Protein AF-A0A924D8Y4-F1 (afdb_monomer_lite)

pLDDT: mean 81.12, std 14.34, range [48.22, 97.06]

Sequence (80 aa):
MSLQQLLEIAPPLPSPIDAGRAEQWKVVEAALKTQLPSDYKNLVSNYGVGYFGNYVTVLNPFYPEHQYPSILALYKKSYD

Secondary structure (DSSP, 8-state):
--HHHHHHHSPPPSS-TT---HHHHHHHHHHHTSPPPHHHHHHHHHH-SEEETTTEEE--TTS-TTTSS-HHHHHHHTT-

Structure (mmCIF, N/CA/C/O backbone):
data_AF-A0A924D8Y4-F1
#
_entry.id   AF-A0A924D8Y4-F1
#
loop_
_atom_site.group_PDB
_atom_site.id
_atom_site.type_symbol
_atom_site.label_atom_id
_atom_site.label_alt_id
_atom_site.label_comp_id
_atom_site.label_asym_id
_atom_site.label_entity_id
_atom_site.label_seq_id
_atom_site.pdbx_PDB_ins_code
_atom_site.Cartn_x
_atom_site.Cartn_y
_atom_site.Cartn_z
_atom_site.occupancy
_atom_site.B_iso_or_equiv
_atom_site.auth_seq_id
_atom_site.auth_comp_id
_atom_site.auth_asym_id
_atom_site.auth_atom_id
_atom_site.pdbx_PDB_model_num
ATOM 1 N N . MET A 1 1 ? -11.401 -13.834 -5.864 1.00 64.19 1 MET A N 1
ATOM 2 C CA . MET A 1 1 ? -9.985 -14.017 -6.237 1.00 64.19 1 MET A CA 1
ATOM 3 C C . MET A 1 1 ? -9.149 -13.723 -5.007 1.00 64.19 1 MET A C 1
ATOM 5 O O . MET A 1 1 ? -9.372 -12.678 -4.405 1.00 64.19 1 MET A O 1
ATOM 9 N N . SER A 1 2 ? -8.292 -14.647 -4.575 1.00 86.00 2 SER A N 1
ATOM 10 C CA . SER A 1 2 ? -7.408 -14.433 -3.419 1.00 86.00 2 SER A CA 1
ATOM 11 C C . SER A 1 2 ? -6.125 -13.703 -3.831 1.00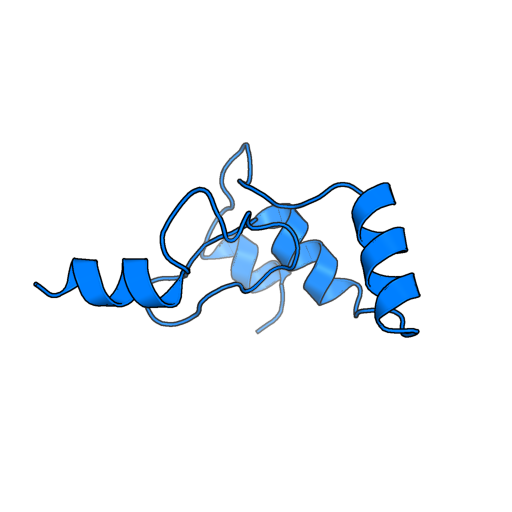 86.0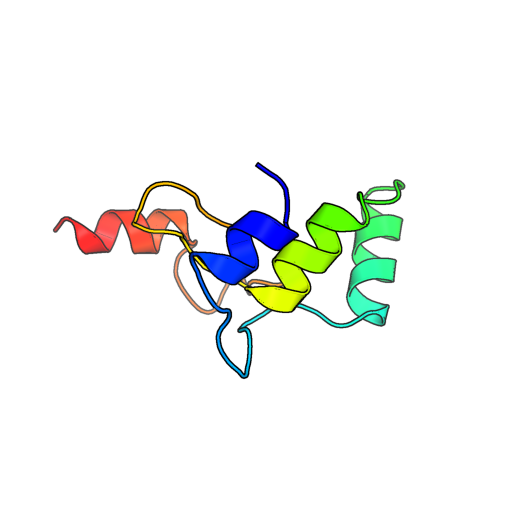0 2 SER A C 1
ATOM 13 O O . SER A 1 2 ? -5.757 -13.702 -5.008 1.00 86.00 2 SER A O 1
ATOM 15 N N . LEU A 1 3 ? -5.414 -13.107 -2.867 1.00 82.94 3 LEU A N 1
ATOM 16 C CA . LEU A 1 3 ? -4.108 -12.483 -3.118 1.00 82.94 3 LEU A CA 1
ATOM 17 C C . LEU A 1 3 ? -3.103 -13.480 -3.720 1.00 82.94 3 LEU A C 1
ATOM 19 O O . LEU A 1 3 ? -2.337 -13.119 -4.604 1.00 82.94 3 LEU A O 1
ATOM 23 N N . GLN A 1 4 ? -3.144 -14.743 -3.293 1.00 85.12 4 GLN A N 1
ATOM 24 C CA . GLN A 1 4 ? -2.273 -15.792 -3.822 1.00 85.12 4 GLN A CA 1
ATOM 25 C C . GLN A 1 4 ? -2.510 -16.046 -5.317 1.00 85.12 4 GLN A C 1
ATOM 27 O O . GLN A 1 4 ? -1.559 -16.065 -6.088 1.00 85.12 4 GLN A O 1
ATOM 32 N N . GLN A 1 5 ? -3.774 -16.148 -5.740 1.00 88.50 5 GLN A N 1
ATOM 33 C CA . GLN A 1 5 ? -4.114 -16.301 -7.160 1.00 88.50 5 GLN A CA 1
ATOM 34 C C . GLN A 1 5 ? -3.653 -15.094 -7.986 1.00 88.50 5 GLN A C 1
ATOM 36 O O . GLN A 1 5 ? -3.224 -15.246 -9.125 1.00 88.50 5 GLN A O 1
ATOM 41 N N . LEU A 1 6 ? -3.725 -13.889 -7.411 1.00 85.06 6 LEU A N 1
ATOM 42 C CA . LEU A 1 6 ? -3.225 -12.688 -8.073 1.00 85.06 6 LEU A CA 1
ATOM 43 C C . LEU A 1 6 ? -1.703 -12.750 -8.276 1.00 85.06 6 LEU A C 1
ATOM 45 O O . LEU A 1 6 ? -1.242 -12.434 -9.365 1.00 85.06 6 LEU A O 1
ATOM 49 N N . LEU A 1 7 ? -0.942 -13.181 -7.265 1.00 86.31 7 LEU A N 1
ATOM 50 C CA . LEU A 1 7 ? 0.522 -13.303 -7.342 1.00 86.31 7 LEU A CA 1
ATOM 51 C C . LEU A 1 7 ? 0.987 -14.333 -8.383 1.00 86.31 7 LEU A C 1
ATOM 53 O O . LEU A 1 7 ? 2.052 -14.164 -8.968 1.00 86.31 7 LEU A O 1
ATOM 57 N N . GLU A 1 8 ? 0.197 -15.379 -8.631 1.00 89.31 8 GLU A N 1
ATOM 58 C CA . GLU A 1 8 ? 0.488 -16.378 -9.668 1.00 89.31 8 GLU A CA 1
ATOM 59 C C . GLU A 1 8 ? 0.277 -15.828 -11.087 1.00 89.31 8 GLU A C 1
ATOM 61 O O . GLU A 1 8 ? 1.055 -16.126 -11.991 1.00 89.31 8 GLU A O 1
ATOM 66 N N . ILE A 1 9 ? -0.765 -15.017 -11.288 1.00 88.94 9 ILE A N 1
ATOM 67 C CA . ILE A 1 9 ? -1.124 -14.467 -12.605 1.00 88.94 9 ILE A CA 1
ATOM 68 C C . ILE A 1 9 ? -0.297 -13.215 -12.932 1.00 88.94 9 ILE A C 1
ATOM 70 O O . ILE A 1 9 ? 0.059 -12.983 -14.087 1.00 88.94 9 ILE A O 1
ATOM 74 N N . ALA A 1 10 ? -0.004 -12.400 -11.922 1.00 86.44 10 ALA A N 1
ATOM 75 C CA . ALA A 1 10 ? 0.712 -11.141 -12.042 1.00 86.44 10 ALA A CA 1
ATOM 76 C C . ALA A 1 10 ? 1.881 -11.120 -11.046 1.00 86.44 10 ALA A C 1
ATOM 78 O O . ALA A 1 10 ? 1.757 -10.532 -9.977 1.00 86.44 10 ALA A O 1
ATOM 79 N N . PRO A 1 11 ? 3.022 -11.759 -11.353 1.00 85.94 11 PRO A N 1
ATOM 80 C CA . PRO A 1 11 ? 4.159 -11.762 -10.444 1.00 85.94 11 PRO A CA 1
ATOM 81 C C . PRO A 1 11 ? 4.606 -10.320 -10.130 1.00 85.94 11 PRO A C 1
ATOM 83 O O . PRO A 1 11 ? 4.730 -9.502 -11.048 1.00 85.94 11 PRO A O 1
ATOM 86 N N . PRO A 1 12 ? 4.830 -9.983 -8.848 1.00 83.38 12 PRO A N 1
ATOM 87 C CA . PRO A 1 12 ? 5.187 -8.630 -8.445 1.00 83.38 12 PRO A CA 1
ATOM 88 C C . PRO A 1 12 ? 6.580 -8.235 -8.942 1.00 83.38 12 PRO A C 1
ATOM 90 O O . PRO A 1 12 ? 7.450 -9.075 -9.187 1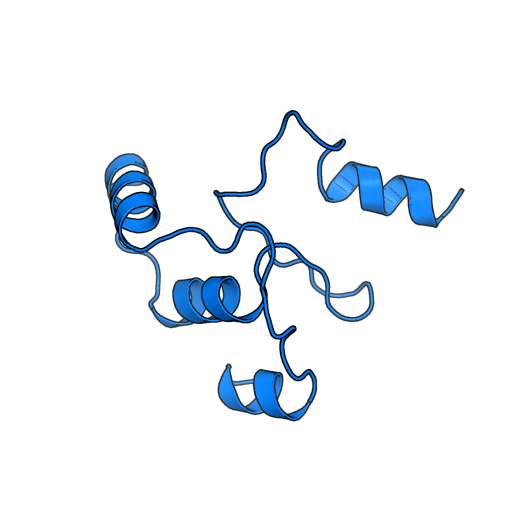.00 83.38 12 PRO A O 1
ATOM 93 N N . LEU A 1 13 ? 6.814 -6.925 -9.049 1.00 75.81 13 LEU A N 1
ATOM 94 C CA . LEU A 1 13 ? 8.150 -6.404 -9.326 1.00 75.81 13 LEU A CA 1
ATOM 95 C C . LEU A 1 13 ? 9.085 -6.709 -8.142 1.00 75.81 13 LEU A C 1
ATOM 97 O O . LEU A 1 13 ? 8.656 -6.604 -6.993 1.00 75.81 13 LEU A O 1
ATOM 101 N N . PRO A 1 14 ? 10.381 -6.995 -8.380 1.00 80.00 14 PRO A N 1
ATOM 102 C CA . PRO A 1 14 ? 11.340 -7.270 -7.304 1.00 80.00 14 PRO A CA 1
ATOM 103 C C . PRO A 1 14 ? 11.490 -6.128 -6.289 1.00 80.00 14 PRO A C 1
ATOM 105 O O . PRO A 1 14 ? 11.987 -6.328 -5.183 1.00 80.00 14 PRO A O 1
ATOM 108 N N . SER A 1 15 ? 11.122 -4.905 -6.672 1.00 81.94 15 SER A N 1
ATOM 109 C CA . SER A 1 15 ? 11.180 -3.718 -5.819 1.00 81.94 15 SER A CA 1
ATOM 110 C C . SER A 1 15 ? 9.945 -2.848 -6.057 1.00 81.94 15 SER A C 1
ATOM 112 O O . SER A 1 15 ? 9.941 -2.028 -6.977 1.00 81.94 15 SER A O 1
ATOM 114 N N . PRO A 1 16 ? 8.882 -3.049 -5.262 1.00 84.94 16 PRO A N 1
ATOM 115 C CA . PRO A 1 16 ? 7.650 -2.276 -5.360 1.00 84.94 16 PRO A CA 1
ATOM 116 C C . PRO A 1 16 ? 7.873 -0.800 -5.014 1.00 84.94 16 PRO A C 1
ATOM 118 O O . PRO A 1 16 ? 8.538 -0.471 -4.030 1.00 84.94 16 PRO A O 1
ATOM 121 N N . ILE A 1 17 ? 7.300 0.095 -5.818 1.00 84.69 17 ILE A N 1
ATOM 122 C CA . ILE A 1 17 ? 7.430 1.549 -5.651 1.00 84.69 17 ILE A CA 1
ATOM 123 C C . ILE A 1 17 ? 6.401 2.023 -4.624 1.00 84.69 17 ILE A C 1
ATOM 125 O O . ILE A 1 17 ? 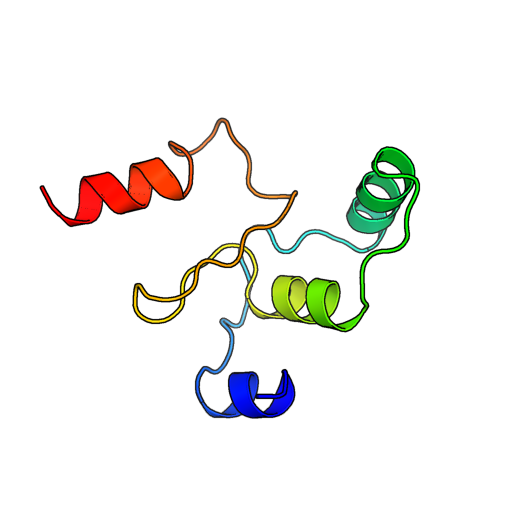5.242 1.631 -4.703 1.00 84.69 17 ILE A O 1
ATOM 129 N N . ASP A 1 18 ? 6.796 2.866 -3.669 1.00 87.19 18 ASP A N 1
ATOM 130 C CA . ASP A 1 18 ? 5.884 3.470 -2.684 1.00 87.19 18 ASP A CA 1
ATOM 131 C C . ASP A 1 18 ? 4.974 2.452 -1.965 1.00 87.19 18 ASP A C 1
ATOM 133 O O . ASP A 1 18 ? 3.792 2.682 -1.728 1.00 87.19 18 ASP A O 1
ATOM 137 N N . ALA A 1 19 ? 5.521 1.290 -1.605 1.00 89.06 19 ALA A N 1
ATOM 138 C CA . ALA A 1 19 ? 4.804 0.249 -0.859 1.00 89.06 19 ALA A CA 1
ATOM 139 C C . ALA A 1 19 ? 4.677 0.534 0.651 1.00 89.06 19 ALA A C 1
ATOM 141 O O . ALA A 1 19 ? 3.950 -0.155 1.373 1.00 89.06 19 ALA A O 1
ATOM 142 N N . GLY A 1 20 ? 5.394 1.556 1.127 1.00 89.12 20 GLY A N 1
ATOM 143 C CA . GLY A 1 20 ? 5.496 1.920 2.535 1.00 89.12 20 GLY A CA 1
ATOM 144 C C . GLY A 1 20 ? 6.224 0.885 3.393 1.00 89.12 20 GLY A C 1
ATOM 145 O O . GLY A 1 20 ? 6.427 -0.272 3.031 1.00 89.12 20 GLY A O 1
ATOM 146 N N . ARG A 1 21 ? 6.645 1.324 4.576 1.00 91.31 21 ARG A N 1
ATOM 147 C CA . ARG A 1 21 ? 7.281 0.491 5.605 1.00 91.31 21 ARG A CA 1
ATOM 148 C C . ARG A 1 21 ? 6.307 0.209 6.743 1.00 91.31 21 ARG A C 1
ATOM 150 O O . ARG A 1 21 ? 5.346 0.948 6.944 1.00 91.31 21 ARG A O 1
ATOM 157 N N . ALA A 1 22 ? 6.599 -0.811 7.550 1.00 91.00 22 ALA A N 1
ATOM 158 C CA . ALA A 1 22 ? 5.777 -1.189 8.704 1.00 91.00 22 ALA A CA 1
ATOM 159 C C . ALA A 1 22 ? 5.476 -0.004 9.645 1.00 91.00 22 ALA A C 1
ATOM 161 O O . ALA A 1 22 ? 4.340 0.177 10.071 1.00 91.00 22 ALA A O 1
ATOM 162 N N . GLU A 1 23 ? 6.464 0.854 9.911 1.00 93.56 23 GLU A N 1
ATOM 163 C CA . GLU A 1 23 ? 6.270 2.043 10.752 1.00 93.56 23 GLU A CA 1
ATOM 164 C C . GLU A 1 23 ? 5.344 3.088 10.110 1.00 93.56 23 GLU A C 1
ATOM 166 O O . GLU A 1 23 ? 4.588 3.756 10.808 1.00 93.56 23 GLU A O 1
ATOM 171 N N . GLN A 1 24 ? 5.336 3.201 8.778 1.00 93.81 24 GLN A N 1
ATOM 172 C CA . GLN A 1 24 ? 4.442 4.123 8.071 1.00 93.81 24 GLN A CA 1
ATOM 173 C C . GLN A 1 24 ? 2.991 3.630 8.120 1.00 93.81 24 GLN A C 1
ATOM 175 O O . GLN A 1 24 ? 2.080 4.436 8.290 1.00 93.81 24 GLN A O 1
ATOM 180 N N . TRP A 1 25 ? 2.766 2.314 8.063 1.00 94.62 25 TRP A N 1
ATOM 181 C CA . TRP A 1 25 ? 1.433 1.736 8.259 1.00 94.62 25 TRP A CA 1
ATOM 182 C C . TRP A 1 25 ? 0.858 2.037 9.641 1.00 94.62 25 TRP A C 1
ATOM 184 O O . TRP A 1 25 ? -0.318 2.378 9.734 1.00 94.62 25 TRP A O 1
ATOM 194 N N . LYS A 1 26 ? 1.680 1.997 10.698 1.00 95.06 26 LYS A N 1
ATOM 195 C CA . LYS A 1 26 ? 1.231 2.375 12.049 1.00 95.06 26 LYS A CA 1
ATOM 196 C C . LYS A 1 26 ? 0.737 3.821 12.097 1.00 95.06 26 LYS A C 1
ATOM 198 O O . LYS A 1 26 ? -0.281 4.094 12.724 1.00 95.06 26 LYS A O 1
ATOM 203 N N . VAL A 1 27 ? 1.431 4.739 11.417 1.00 95.44 27 VAL A N 1
ATOM 204 C CA . VAL A 1 27 ? 1.018 6.150 11.322 1.00 95.44 27 VAL A CA 1
ATOM 205 C C . VAL A 1 27 ? -0.316 6.282 10.581 1.00 95.44 27 VAL A C 1
ATOM 207 O O . VAL A 1 27 ? -1.202 6.994 11.051 1.00 95.44 27 VAL A O 1
ATOM 210 N N . VAL A 1 28 ? -0.489 5.566 9.465 1.00 94.69 28 VAL A N 1
ATOM 211 C CA . VAL A 1 28 ? -1.742 5.555 8.688 1.00 94.69 28 VAL A CA 1
ATOM 212 C C . VAL A 1 28 ? -2.911 5.029 9.524 1.00 94.69 28 VAL A C 1
ATOM 214 O O . VAL A 1 28 ? -3.951 5.679 9.608 1.00 94.69 28 VAL A O 1
ATOM 217 N N . GLU A 1 29 ? -2.749 3.881 10.178 1.00 96.31 29 GLU A N 1
ATOM 218 C CA . GLU A 1 29 ? -3.801 3.270 11.003 1.00 96.31 29 GLU A CA 1
ATOM 219 C C . GLU A 1 29 ? -4.149 4.133 12.223 1.00 96.31 29 GLU A C 1
ATOM 221 O O . GLU A 1 29 ? -5.323 4.269 12.573 1.00 96.31 29 GLU A O 1
ATOM 226 N N . ALA A 1 30 ? -3.154 4.788 12.830 1.00 97.00 30 ALA A N 1
ATOM 227 C CA . ALA A 1 30 ? -3.378 5.746 13.909 1.00 97.00 30 ALA A CA 1
ATOM 228 C C . ALA A 1 30 ? -4.184 6.968 13.439 1.00 97.00 30 ALA A C 1
ATOM 230 O O . ALA A 1 30 ? -5.113 7.389 14.131 1.00 97.00 30 ALA A O 1
ATOM 231 N N . ALA A 1 31 ? -3.875 7.510 12.256 1.00 95.94 31 ALA A N 1
ATOM 232 C CA . ALA A 1 31 ? -4.612 8.633 11.674 1.00 95.94 31 ALA A CA 1
ATOM 233 C C . ALA A 1 31 ? -6.066 8.258 11.340 1.00 95.94 31 ALA A C 1
ATOM 235 O O . ALA A 1 31 ? -6.984 9.031 11.616 1.00 95.94 31 ALA A O 1
ATOM 236 N N . LEU A 1 32 ? -6.285 7.053 10.806 1.00 95.44 32 LEU A N 1
ATOM 237 C CA . LEU A 1 32 ? -7.618 6.534 10.487 1.00 95.44 32 LEU A CA 1
ATOM 238 C C . LEU A 1 32 ? -8.388 6.028 11.718 1.00 95.44 32 LEU A C 1
ATOM 240 O O . LEU A 1 32 ? -9.584 5.758 11.615 1.00 95.44 32 LEU A O 1
ATOM 244 N N . LYS A 1 33 ? -7.717 5.881 12.871 1.00 97.06 33 LYS A N 1
ATOM 245 C CA . LYS A 1 33 ? -8.251 5.261 14.098 1.00 97.06 33 LYS A CA 1
ATOM 246 C C . LYS A 1 33 ? -8.847 3.872 13.849 1.00 97.06 33 LYS A C 1
ATOM 248 O O . LYS A 1 33 ? -9.805 3.469 14.505 1.00 97.06 33 LYS A O 1
ATOM 253 N N . THR A 1 34 ? -8.284 3.147 12.890 1.00 96.31 34 THR A N 1
ATOM 254 C CA . THR A 1 34 ? -8.736 1.811 12.509 1.00 96.31 34 THR A CA 1
ATOM 255 C C . THR A 1 34 ? -7.565 0.987 12.006 1.00 96.31 34 THR A C 1
ATOM 257 O O . THR A 1 34 ? -6.636 1.518 11.396 1.00 96.31 34 THR A O 1
ATOM 260 N N . GLN A 1 35 ? -7.622 -0.319 12.242 1.00 96.06 35 GLN A N 1
ATOM 261 C CA . GLN A 1 35 ? -6.684 -1.248 11.627 1.00 96.06 35 GLN A CA 1
ATOM 262 C C . GLN A 1 35 ? -7.164 -1.580 10.221 1.00 96.06 35 GLN A C 1
ATOM 264 O O . GLN A 1 35 ? -8.331 -1.915 10.007 1.00 96.06 35 GLN A O 1
ATOM 269 N N . LEU A 1 36 ? -6.253 -1.496 9.259 1.00 94.75 36 LEU A N 1
ATOM 270 C CA . LEU A 1 36 ? -6.539 -1.883 7.891 1.00 94.75 36 LEU A CA 1
ATOM 271 C C . LEU A 1 36 ? -6.362 -3.398 7.727 1.00 94.75 36 LEU A C 1
ATOM 273 O O . LEU A 1 36 ? -5.488 -3.990 8.374 1.00 94.75 36 LEU A O 1
ATOM 277 N N . PRO A 1 37 ? -7.146 -4.036 6.838 1.00 94.94 37 PRO A N 1
ATOM 278 C CA . PRO A 1 37 ? -7.030 -5.466 6.583 1.00 94.94 37 PRO A CA 1
ATOM 279 C C . PRO A 1 37 ? -5.597 -5.873 6.226 1.00 94.94 37 PRO A C 1
ATOM 281 O O . PRO A 1 37 ? -4.929 -5.207 5.428 1.00 94.94 37 PRO A O 1
ATOM 284 N N . SER A 1 38 ? -5.131 -6.993 6.783 1.00 93.44 38 SER A N 1
ATOM 285 C CA . SER A 1 38 ? -3.806 -7.554 6.483 1.00 93.44 38 SER A CA 1
ATOM 286 C C . SER A 1 38 ? -3.611 -7.782 4.988 1.00 93.44 38 SER A C 1
ATOM 288 O O . SER A 1 38 ? -2.555 -7.463 4.453 1.00 93.44 38 SER A O 1
ATOM 290 N N . ASP A 1 39 ? -4.649 -8.257 4.303 1.00 91.50 39 ASP A N 1
ATOM 291 C CA . ASP A 1 39 ? -4.591 -8.581 2.877 1.00 91.50 39 ASP A CA 1
ATOM 292 C C . ASP A 1 39 ? -4.396 -7.338 2.010 1.00 91.50 39 ASP A C 1
ATOM 294 O O . ASP A 1 39 ? -3.655 -7.383 1.032 1.00 91.50 39 ASP A O 1
ATOM 298 N N . TYR A 1 40 ? -4.990 -6.207 2.400 1.00 91.81 40 TYR A N 1
ATOM 299 C CA . TYR A 1 40 ? -4.764 -4.934 1.720 1.00 91.81 40 TYR A CA 1
ATOM 300 C C . TYR A 1 40 ? -3.320 -4.458 1.904 1.00 91.81 40 TYR A C 1
ATOM 302 O O . TYR A 1 40 ? -2.657 -4.099 0.931 1.00 91.81 40 TYR A O 1
ATOM 310 N N . LYS A 1 41 ? -2.794 -4.521 3.133 1.00 93.12 41 LYS A N 1
ATOM 311 C CA . LYS A 1 41 ? -1.394 -4.163 3.405 1.00 93.12 41 LYS A CA 1
ATOM 312 C C . LYS A 1 41 ? -0.430 -5.070 2.639 1.00 93.12 41 LYS A C 1
ATOM 314 O O . LYS A 1 41 ? 0.503 -4.568 2.027 1.00 93.12 41 LYS A O 1
ATOM 319 N N . ASN A 1 42 ? -0.708 -6.373 2.584 1.00 91.88 42 ASN A N 1
ATOM 320 C CA . ASN A 1 42 ? 0.078 -7.339 1.815 1.00 91.88 42 ASN A CA 1
ATOM 321 C C . ASN A 1 42 ? 0.019 -7.065 0.308 1.00 91.88 42 ASN A C 1
ATOM 323 O O . ASN A 1 42 ? 1.049 -7.144 -0.358 1.00 91.88 42 ASN A O 1
ATOM 327 N N . LEU A 1 43 ? -1.149 -6.715 -0.238 1.00 91.25 43 LEU A N 1
ATOM 328 C CA . LEU A 1 43 ? -1.278 -6.309 -1.639 1.00 91.25 43 LEU A CA 1
ATOM 329 C C . LEU A 1 43 ? -0.365 -5.111 -1.937 1.00 91.25 43 LEU A C 1
ATOM 331 O O . LEU A 1 43 ? 0.446 -5.167 -2.858 1.00 91.25 43 LEU A O 1
ATOM 335 N N . VAL A 1 44 ? -0.438 -4.059 -1.122 1.00 91.94 44 VAL A N 1
ATOM 336 C CA . VAL A 1 44 ? 0.409 -2.868 -1.280 1.00 91.94 44 VAL A CA 1
ATOM 337 C C . VAL A 1 44 ? 1.891 -3.198 -1.071 1.00 91.94 44 VAL A C 1
ATOM 339 O O . VAL A 1 44 ? 2.726 -2.685 -1.801 1.00 91.94 44 VAL A O 1
ATOM 342 N N . SER A 1 45 ? 2.248 -4.086 -0.142 1.00 91.62 45 SER A N 1
ATOM 343 C CA . SER A 1 45 ? 3.642 -4.509 0.048 1.00 91.62 45 SER A CA 1
ATOM 344 C C . SER A 1 45 ? 4.213 -5.276 -1.143 1.00 91.62 45 SER A C 1
ATOM 346 O O . SER A 1 45 ? 5.409 -5.173 -1.395 1.00 91.62 45 SER A O 1
ATOM 348 N N . ASN A 1 46 ? 3.383 -6.026 -1.873 1.00 90.69 46 ASN A N 1
ATOM 349 C CA . ASN A 1 46 ? 3.821 -6.775 -3.053 1.00 90.69 46 ASN A CA 1
ATOM 350 C C . ASN A 1 46 ? 3.834 -5.920 -4.325 1.00 90.69 46 ASN A C 1
ATOM 352 O O . ASN A 1 46 ? 4.700 -6.115 -5.168 1.00 90.69 46 ASN A O 1
ATOM 356 N N . TYR A 1 47 ? 2.897 -4.985 -4.482 1.00 89.44 47 TYR A N 1
ATOM 357 C CA . TYR A 1 47 ? 2.734 -4.251 -5.745 1.00 89.44 47 TYR A CA 1
ATOM 358 C C . TYR A 1 47 ? 3.076 -2.767 -5.667 1.00 89.44 47 TYR A C 1
ATOM 360 O O . TYR A 1 47 ? 3.372 -2.162 -6.692 1.00 89.44 47 TYR A O 1
ATOM 368 N N . GLY A 1 48 ? 3.080 -2.178 -4.473 1.00 88.81 48 GLY A N 1
ATOM 369 C CA . GLY A 1 48 ? 3.311 -0.7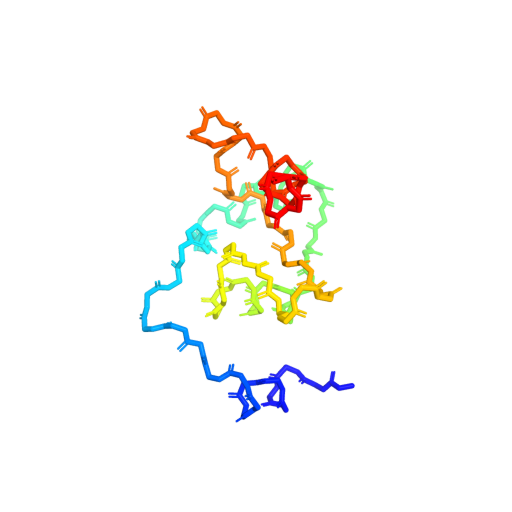53 -4.294 1.00 88.81 48 GLY A CA 1
ATOM 370 C C . GLY A 1 48 ? 2.205 0.091 -4.920 1.00 88.81 48 GLY A C 1
ATOM 371 O O . GLY A 1 48 ? 1.021 -0.255 -4.850 1.00 88.81 48 GLY A O 1
ATOM 372 N N . VAL A 1 49 ? 2.578 1.226 -5.506 1.00 83.31 49 VAL A N 1
ATOM 373 C CA . VAL A 1 49 ? 1.704 1.975 -6.412 1.00 83.31 49 VAL A CA 1
ATOM 374 C C . VAL A 1 49 ? 1.685 1.294 -7.778 1.00 83.31 49 VAL A C 1
ATOM 376 O O . VAL A 1 49 ? 2.729 0.938 -8.323 1.00 83.31 49 VAL A O 1
ATOM 379 N N . GLY A 1 50 ? 0.501 1.130 -8.363 1.00 78.81 50 GLY A N 1
ATOM 380 C CA . GLY A 1 50 ? 0.400 0.520 -9.682 1.00 78.81 50 GLY A CA 1
ATOM 381 C C . GLY A 1 50 ? -1.023 0.298 -10.161 1.00 78.81 50 GLY A C 1
ATOM 382 O O . GLY A 1 50 ? -2.002 0.617 -9.480 1.00 78.81 50 GLY A O 1
ATOM 383 N N . TYR A 1 51 ? -1.125 -0.267 -11.359 1.00 80.50 51 TYR A N 1
ATOM 384 C CA . TYR A 1 51 ? -2.383 -0.668 -11.964 1.00 80.50 51 TYR A CA 1
ATOM 385 C C . TYR A 1 51 ? -2.223 -2.004 -12.693 1.00 80.50 51 TYR A C 1
ATOM 387 O O . TYR A 1 51 ? -1.195 -2.286 -13.304 1.00 80.50 51 TYR A O 1
ATOM 395 N N . PHE A 1 52 ? -3.262 -2.827 -12.640 1.00 82.50 52 PHE A N 1
ATOM 396 C CA . PHE A 1 52 ? -3.337 -4.104 -13.333 1.00 82.50 52 PHE A CA 1
ATOM 397 C C . PHE A 1 52 ? -4.116 -3.925 -14.629 1.00 82.50 52 PHE A C 1
ATOM 399 O O . PHE A 1 52 ? -5.326 -3.686 -14.596 1.00 82.50 52 PHE A O 1
ATOM 406 N N . GLY A 1 53 ? -3.417 -4.021 -15.766 1.00 77.50 53 GLY A N 1
ATOM 407 C CA . GLY A 1 53 ? -4.028 -4.083 -17.099 1.00 77.50 53 GLY A CA 1
ATOM 408 C C . GLY A 1 53 ? -4.988 -2.934 -17.424 1.00 77.50 53 GLY A C 1
ATOM 409 O O . GLY A 1 53 ? -5.983 -3.162 -18.100 1.00 77.50 53 GLY A O 1
ATOM 410 N N . ASN A 1 54 ? -4.733 -1.729 -16.897 1.00 74.06 54 ASN A N 1
ATOM 411 C CA . ASN A 1 54 ? -5.615 -0.553 -16.986 1.00 74.06 54 ASN A CA 1
ATOM 412 C C . ASN A 1 54 ? -7.047 -0.773 -16.456 1.00 74.06 54 ASN A C 1
ATOM 414 O O . ASN A 1 54 ? -7.955 -0.026 -16.805 1.00 74.06 54 ASN A O 1
ATOM 418 N N . TYR A 1 55 ? -7.261 -1.784 -15.613 1.00 79.38 55 TYR A N 1
ATOM 419 C CA . TYR A 1 55 ? -8.582 -2.140 -15.095 1.00 79.38 55 TYR A CA 1
ATOM 420 C C . TYR A 1 55 ? -8.703 -1.913 -13.585 1.00 79.38 55 TYR A C 1
ATOM 422 O O . TYR A 1 55 ? -9.713 -1.394 -13.113 1.00 79.38 55 TYR A O 1
ATOM 430 N N . VAL A 1 56 ? -7.665 -2.259 -12.818 1.00 82.44 56 VAL A N 1
ATOM 431 C CA . VAL A 1 56 ? -7.637 -2.082 -11.356 1.00 82.44 56 VAL A CA 1
ATOM 432 C C . VAL A 1 56 ? -6.453 -1.219 -10.966 1.00 82.44 56 VAL A C 1
ATOM 434 O O . VAL A 1 56 ? -5.324 -1.553 -11.302 1.00 82.44 56 VAL A O 1
ATOM 437 N N . THR A 1 57 ? -6.695 -0.162 -10.195 1.00 82.31 57 THR A N 1
ATOM 438 C CA . THR A 1 57 ? -5.640 0.684 -9.622 1.00 82.31 57 THR A CA 1
ATOM 439 C C . THR A 1 57 ? -5.452 0.356 -8.147 1.00 82.31 57 THR A C 1
ATOM 441 O O . THR A 1 57 ? -6.413 0.386 -7.376 1.00 82.31 57 THR A O 1
ATOM 444 N N . VAL A 1 58 ? -4.213 0.089 -7.735 1.00 82.88 58 VAL A N 1
ATOM 445 C CA . VAL A 1 58 ? -3.863 -0.049 -6.318 1.00 82.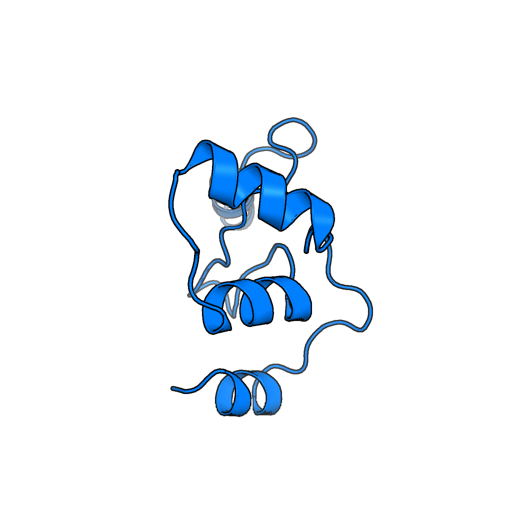88 58 VAL A CA 1
ATOM 446 C C . VAL A 1 58 ? -3.616 1.342 -5.754 1.00 82.88 58 VAL A C 1
ATOM 448 O O . VAL A 1 58 ? -2.548 1.928 -5.925 1.00 82.88 58 VAL A O 1
ATOM 451 N N . LEU A 1 59 ? -4.634 1.884 -5.088 1.00 82.56 59 LEU A N 1
ATOM 452 C CA . LEU A 1 59 ? -4.488 3.101 -4.300 1.00 82.56 59 LEU A CA 1
ATOM 453 C C . LEU A 1 59 ? -3.812 2.751 -2.978 1.00 82.56 59 LEU A C 1
ATOM 455 O O . LEU A 1 59 ? -4.254 1.840 -2.273 1.00 82.56 59 LEU A O 1
ATOM 459 N N . ASN A 1 60 ? -2.760 3.486 -2.638 1.00 87.75 60 ASN A N 1
ATOM 460 C CA . ASN A 1 60 ? -2.066 3.349 -1.368 1.00 87.75 60 ASN A CA 1
ATOM 461 C C . ASN A 1 60 ? -1.727 4.734 -0.781 1.00 87.75 60 ASN A C 1
ATOM 463 O O . ASN A 1 60 ? -1.661 5.712 -1.528 1.00 87.75 60 ASN A O 1
ATOM 467 N N . PRO A 1 61 ? -1.535 4.839 0.545 1.00 89.00 61 PRO A N 1
ATOM 468 C CA . PRO A 1 61 ? -1.335 6.118 1.230 1.00 89.00 61 PRO A CA 1
ATOM 469 C C . PRO A 1 61 ? 0.100 6.665 1.139 1.00 89.00 61 PRO A C 1
ATOM 471 O O . PRO A 1 61 ? 0.381 7.715 1.711 1.00 89.00 61 PRO A O 1
ATOM 474 N N . PHE A 1 62 ? 1.026 5.954 0.492 1.00 88.88 62 PHE A N 1
ATOM 475 C CA . PHE A 1 62 ? 2.449 6.310 0.456 1.00 88.88 62 PHE A CA 1
ATOM 476 C C . PHE A 1 62 ? 2.881 6.941 -0.860 1.00 88.88 62 PHE A C 1
ATOM 478 O O . PHE A 1 62 ? 4.009 7.420 -0.944 1.00 88.88 62 PHE A O 1
ATOM 485 N N . TYR A 1 63 ? 2.002 6.960 -1.861 1.00 79.44 63 TYR A N 1
ATOM 486 C CA . TYR A 1 63 ? 2.267 7.656 -3.107 1.00 79.44 63 TYR A CA 1
ATOM 487 C C . TYR A 1 63 ? 2.380 9.168 -2.850 1.00 79.44 63 TYR A C 1
ATOM 489 O O . TYR A 1 63 ? 1.421 9.771 -2.354 1.00 79.44 63 TYR A O 1
ATOM 497 N N . PRO A 1 64 ? 3.522 9.807 -3.157 1.00 66.56 64 PRO A N 1
ATOM 498 C CA . PRO A 1 64 ? 3.700 11.229 -2.916 1.00 66.56 64 PRO A CA 1
ATOM 499 C C . PRO A 1 64 ? 2.838 12.033 -3.896 1.00 66.56 64 PRO A C 1
ATOM 501 O O . PRO A 1 64 ? 3.124 12.096 -5.090 1.00 66.56 64 PRO A O 1
ATOM 504 N N . GLU A 1 65 ? 1.811 12.708 -3.374 1.00 59.12 65 GLU A N 1
ATOM 505 C CA . GLU A 1 65 ? 0.882 13.554 -4.146 1.00 59.12 65 GLU A CA 1
ATOM 506 C C . GLU A 1 65 ? 1.597 14.651 -4.968 1.00 59.12 65 GLU A C 1
ATOM 508 O O . GLU A 1 65 ? 1.063 15.143 -5.958 1.00 59.12 65 GLU A O 1
ATOM 513 N N . HIS A 1 66 ? 2.828 15.016 -4.592 1.00 54.31 66 HIS A N 1
ATOM 514 C CA . HIS A 1 66 ? 3.554 16.157 -5.154 1.00 54.31 66 HIS A CA 1
ATOM 515 C C . HIS A 1 66 ? 4.585 15.827 -6.245 1.00 54.31 66 HIS A C 1
ATOM 517 O O . HIS A 1 66 ? 5.107 16.760 -6.853 1.00 54.31 66 HIS A O 1
ATOM 523 N N . GLN A 1 67 ? 4.913 14.554 -6.503 1.00 49.72 67 GLN A N 1
ATOM 524 C CA . GLN A 1 67 ? 6.012 14.215 -7.428 1.00 49.72 67 GLN A CA 1
ATOM 525 C C . GLN A 1 67 ? 5.544 13.824 -8.836 1.00 49.72 67 GLN A C 1
ATOM 527 O O . GLN A 1 67 ? 6.286 13.983 -9.804 1.00 49.72 67 GLN A O 1
ATOM 532 N N . TYR A 1 68 ? 4.291 13.396 -8.968 1.00 51.38 68 TYR A N 1
ATOM 533 C CA . TYR A 1 68 ? 3.627 13.105 -10.233 1.00 51.38 68 TYR A CA 1
ATOM 534 C C . TYR A 1 68 ? 2.162 13.518 -10.093 1.00 51.38 68 TYR A C 1
ATOM 536 O O . TYR A 1 68 ? 1.612 13.408 -8.995 1.00 51.38 68 TYR A O 1
ATOM 544 N N . PRO A 1 69 ? 1.509 14.011 -11.160 1.00 52.41 69 PRO A N 1
ATOM 545 C CA . PRO A 1 69 ? 0.089 14.304 -11.071 1.00 52.41 69 PRO A CA 1
ATOM 546 C C . PRO A 1 69 ? -0.605 12.989 -10.679 1.00 52.41 69 PRO A C 1
ATOM 548 O O . PRO A 1 69 ? -0.149 11.928 -11.104 1.00 52.41 69 PRO A O 1
ATOM 551 N N . SER A 1 70 ? -1.608 13.057 -9.796 1.00 57.78 70 SER A N 1
ATOM 552 C CA . SER A 1 70 ? -2.231 11.893 -9.142 1.00 57.78 70 SER A CA 1
ATOM 553 C C . SER A 1 70 ? -2.418 10.698 -10.085 1.00 57.78 70 SER A C 1
ATOM 555 O O . SER A 1 70 ? -2.535 10.866 -11.295 1.00 57.78 70 SER A O 1
ATOM 557 N N . ILE A 1 71 ? -2.512 9.472 -9.566 1.00 58.09 71 ILE A N 1
ATOM 558 C CA . ILE A 1 71 ? -2.666 8.260 -10.401 1.00 58.09 71 ILE A CA 1
ATOM 559 C C . ILE A 1 71 ? -3.802 8.424 -11.447 1.00 58.09 71 ILE A C 1
ATOM 561 O O . ILE A 1 71 ? -3.700 7.951 -12.576 1.00 58.09 71 ILE A O 1
ATOM 565 N N . LEU A 1 72 ? -4.835 9.212 -11.115 1.00 56.97 72 LEU A N 1
ATOM 566 C CA . LEU A 1 72 ? -5.913 9.650 -12.013 1.00 56.97 72 LEU A CA 1
ATOM 567 C C . LEU A 1 72 ? -5.462 10.549 -13.179 1.00 56.97 72 LEU A C 1
ATOM 569 O O . LEU A 1 72 ? -5.984 10.448 -14.287 1.00 56.97 72 LEU A O 1
ATOM 573 N N . ALA A 1 73 ? -4.528 11.458 -12.946 1.00 59.12 73 ALA A N 1
ATOM 574 C CA . ALA A 1 73 ? -3.971 12.340 -13.958 1.00 59.12 73 ALA A CA 1
ATOM 575 C C . ALA A 1 73 ? -2.938 11.644 -14.861 1.00 59.12 73 ALA A C 1
ATOM 577 O O . ALA A 1 73 ? -2.909 11.938 -16.055 1.00 59.12 73 ALA A O 1
ATOM 578 N N . LEU A 1 74 ? -2.161 10.679 -14.347 1.00 59.16 74 LEU A N 1
ATOM 579 C CA . LEU A 1 74 ? -1.378 9.776 -15.207 1.00 59.16 74 LEU A CA 1
ATOM 580 C C . LEU A 1 74 ? -2.297 8.959 -16.122 1.00 59.16 74 LEU A C 1
ATOM 582 O O . LEU A 1 74 ? -2.011 8.830 -17.307 1.00 59.16 74 LEU A O 1
ATOM 586 N N . TYR A 1 75 ? -3.432 8.486 -15.598 1.00 60.47 75 TYR A N 1
ATOM 587 C CA . TYR A 1 75 ? -4.417 7.751 -16.390 1.00 60.47 75 TYR A CA 1
ATOM 588 C C . TYR A 1 75 ? -4.972 8.585 -17.552 1.00 60.47 75 TYR A C 1
ATOM 590 O O . TYR A 1 75 ? -5.051 8.083 -18.664 1.00 60.47 75 TYR A O 1
ATOM 598 N N . LYS A 1 76 ? -5.303 9.866 -17.332 1.00 58.00 76 LYS A N 1
ATOM 599 C CA . LYS A 1 76 ? -5.783 10.760 -18.403 1.00 58.00 76 LYS A CA 1
ATOM 600 C C . LYS A 1 76 ? -4.750 10.979 -19.513 1.00 58.00 76 LYS A C 1
ATOM 602 O O . LYS A 1 76 ? -5.126 11.019 -20.673 1.00 58.00 76 LYS A O 1
ATOM 607 N N . LYS A 1 77 ? -3.463 11.066 -19.163 1.00 55.47 77 LYS A N 1
ATOM 608 C CA . LYS A 1 77 ? -2.375 11.341 -20.115 1.00 55.47 77 LYS A CA 1
ATOM 609 C C . LYS A 1 77 ? -2.044 10.160 -21.038 1.00 55.47 77 LYS A C 1
ATOM 611 O O . LYS A 1 77 ? -1.432 10.361 -22.075 1.00 55.47 77 LYS A O 1
ATOM 616 N N . SER A 1 78 ? -2.420 8.936 -20.670 1.00 55.44 78 SER A N 1
ATOM 617 C CA . SER A 1 78 ? -2.173 7.732 -21.480 1.00 55.44 78 SER A CA 1
ATOM 618 C C . SER A 1 78 ? -3.151 7.556 -22.652 1.00 55.44 78 SER A C 1
ATOM 620 O O . SER A 1 78 ? -3.013 6.590 -23.401 1.00 55.44 78 SER A O 1
ATOM 622 N N . TYR A 1 79 ? -4.146 8.440 -22.787 1.00 52.75 79 TYR A N 1
ATOM 623 C CA . TYR A 1 79 ? -5.180 8.393 -23.828 1.00 52.75 79 TYR A CA 1
ATOM 624 C C . TYR A 1 79 ? -5.275 9.692 -24.657 1.00 52.75 79 TYR A C 1
ATOM 626 O O . TYR A 1 79 ? -6.220 9.827 -25.433 1.00 52.75 79 TYR A O 1
ATOM 634 N N . ASP A 1 80 ? -4.305 10.603 -24.503 1.00 48.22 80 ASP A N 1
ATOM 635 C CA . ASP A 1 80 ? -4.040 11.744 -25.399 1.00 48.22 80 ASP A CA 1
ATOM 636 C C . ASP A 1 80 ? -2.809 11.432 -26.271 1.00 48.22 80 ASP A C 1
ATOM 638 O O . ASP A 1 80 ? -2.817 11.791 -27.471 1.00 48.22 80 ASP A O 1
#

Foldseek 3Di:
DAPVVVCVVPPFDPDADQLDDPVVQVVVCVVVVHRDDPRLSVSSNRHPFDADPLPGGNDDPRPPCPPDPPPVVVSVVVVD

Radius of gyration: 13.54 Å; chains: 1; bounding box: 21×32×40 Å